Protein AF-A0A940EX18-F1 (afdb_monomer_lite)

pLDDT: mean 96.71, std 2.98, range [77.5, 98.56]

Structure (mmCIF, N/CA/C/O backbone):
data_AF-A0A940EX18-F1
#
_entry.id   AF-A0A940EX18-F1
#
loop_
_atom_site.group_PDB
_atom_site.id
_atom_site.type_symbol
_atom_site.label_atom_id
_atom_site.label_alt_id
_atom_site.label_comp_id
_atom_site.label_asym_id
_atom_site.label_entity_id
_atom_site.label_seq_id
_atom_site.pdbx_PDB_ins_code
_atom_site.Cartn_x
_atom_site.Cartn_y
_atom_site.Cartn_z
_atom_site.occupancy
_atom_site.B_iso_or_equiv
_atom_site.auth_seq_id
_atom_site.auth_comp_id
_atom_site.auth_asym_id
_atom_site.auth_atom_id
_atom_site.pdbx_PDB_model_num
ATOM 1 N N . MET A 1 1 ? 10.040 14.477 1.610 1.00 87.44 1 MET A N 1
ATOM 2 C CA . MET A 1 1 ? 9.232 13.261 1.799 1.00 87.44 1 MET A CA 1
ATOM 3 C C . MET A 1 1 ? 7.790 13.692 1.9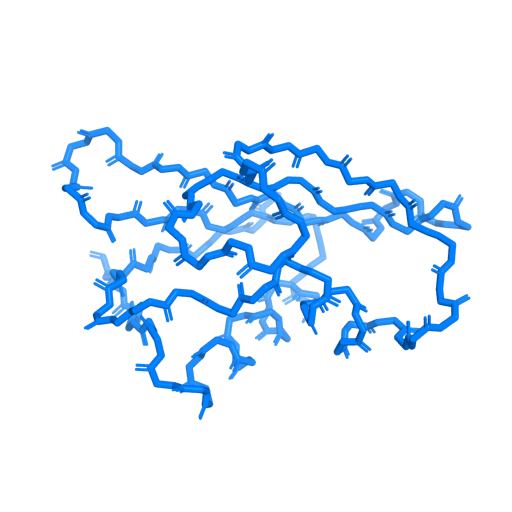72 1.00 87.44 1 MET A C 1
ATOM 5 O O . MET A 1 1 ? 7.540 14.595 2.763 1.00 87.44 1 MET A O 1
ATOM 9 N N . PHE A 1 2 ? 6.892 13.154 1.157 1.00 97.81 2 PHE A N 1
ATOM 10 C CA . PHE A 1 2 ? 5.454 13.383 1.240 1.00 97.81 2 PHE A CA 1
ATOM 11 C C . PHE A 1 2 ? 4.827 12.284 2.092 1.00 97.81 2 PHE A C 1
ATOM 13 O O . PHE A 1 2 ? 5.320 11.156 2.076 1.00 97.81 2 PHE A O 1
ATOM 20 N N . SER A 1 3 ? 3.744 12.602 2.797 1.00 97.50 3 SER A N 1
ATOM 21 C CA . SER A 1 3 ? 3.002 11.613 3.570 1.00 97.50 3 SER A CA 1
ATOM 22 C C . SER A 1 3 ? 1.503 11.887 3.591 1.00 97.50 3 SER A C 1
ATOM 24 O O . SER A 1 3 ? 1.065 13.031 3.433 1.00 97.50 3 SER A O 1
ATOM 26 N N . ILE A 1 4 ? 0.718 10.823 3.755 1.00 98.00 4 ILE A N 1
ATOM 27 C CA . ILE A 1 4 ? -0.737 10.862 3.925 1.00 98.00 4 ILE A CA 1
ATOM 28 C C . ILE A 1 4 ? -1.103 9.936 5.084 1.00 98.00 4 ILE A C 1
ATOM 30 O O . ILE A 1 4 ? -0.661 8.789 5.126 1.00 98.00 4 ILE A O 1
ATOM 34 N N . LYS A 1 5 ? -1.926 10.438 6.009 1.00 98.00 5 LYS A N 1
ATOM 35 C CA . LYS A 1 5 ? -2.514 9.638 7.084 1.00 98.00 5 LYS A CA 1
ATOM 36 C C . LYS A 1 5 ? -3.830 9.031 6.621 1.00 98.00 5 LYS A C 1
ATOM 38 O O . LYS A 1 5 ? -4.658 9.712 6.007 1.00 98.00 5 LYS A O 1
ATOM 43 N N . LEU A 1 6 ? -4.024 7.761 6.936 1.00 97.31 6 LEU A N 1
ATOM 44 C CA . LEU A 1 6 ? -5.205 6.992 6.589 1.00 97.31 6 LEU A CA 1
ATOM 45 C C . LEU A 1 6 ? -5.771 6.288 7.821 1.00 97.31 6 LEU A C 1
ATOM 47 O O . LEU A 1 6 ? -5.037 5.931 8.735 1.00 97.31 6 LEU A O 1
ATOM 51 N N . GLU A 1 7 ? -7.072 6.041 7.797 1.00 97.50 7 GLU A N 1
ATOM 52 C CA . GLU A 1 7 ? -7.753 5.098 8.681 1.00 97.50 7 GLU A CA 1
ATOM 53 C C . GLU A 1 7 ? -8.146 3.862 7.866 1.00 97.50 7 GLU A C 1
ATOM 55 O O . GLU A 1 7 ? -8.790 3.983 6.816 1.00 97.50 7 GLU A O 1
ATOM 60 N N . VAL A 1 8 ? -7.775 2.677 8.347 1.00 97.25 8 VAL A N 1
ATOM 61 C CA . VAL A 1 8 ? -8.190 1.383 7.801 1.00 97.25 8 VAL A CA 1
ATOM 62 C C . VAL A 1 8 ? -9.619 1.101 8.251 1.00 97.25 8 VAL A C 1
ATOM 64 O O . VAL A 1 8 ? -9.920 1.013 9.436 1.00 97.25 8 VAL A O 1
ATOM 67 N N . VAL A 1 9 ? -10.524 0.961 7.286 1.00 96.94 9 VAL A N 1
ATOM 68 C CA . VAL A 1 9 ? -11.957 0.726 7.528 1.00 96.94 9 VAL A CA 1
ATOM 69 C C . VAL A 1 9 ? -12.394 -0.696 7.177 1.00 96.94 9 VAL A C 1
ATOM 71 O O . VAL A 1 9 ? -13.502 -1.101 7.532 1.00 96.94 9 VAL A O 1
ATOM 74 N N . LYS A 1 10 ? -11.548 -1.445 6.459 1.00 95.50 10 LYS A N 1
ATOM 75 C CA . LYS A 1 10 ? -11.697 -2.869 6.124 1.00 95.50 10 LYS A CA 1
ATOM 76 C C . LYS A 1 10 ? -10.315 -3.500 5.951 1.00 95.50 10 LYS A C 1
ATOM 78 O O . LYS A 1 10 ? -9.340 -2.780 5.793 1.00 95.50 10 LYS A O 1
ATOM 83 N N . LEU A 1 11 ? -10.273 -4.831 5.901 1.00 95.81 11 LEU A N 1
ATOM 84 C CA . LEU A 1 11 ? -9.080 -5.615 5.569 1.00 95.81 11 LEU A CA 1
ATOM 85 C C . LEU A 1 11 ? -8.311 -5.034 4.371 1.00 95.81 11 LEU A C 1
ATOM 87 O O . LEU A 1 11 ? -8.920 -4.700 3.351 1.00 95.81 11 LEU A O 1
ATOM 91 N N . LEU A 1 12 ? -6.989 -4.920 4.505 1.00 97.62 12 LEU A N 1
ATOM 92 C CA . LEU A 1 12 ? -6.101 -4.465 3.435 1.00 97.62 12 LEU A CA 1
ATOM 93 C C . LEU A 1 12 ? -5.974 -5.552 2.357 1.00 97.62 12 LEU A C 1
ATOM 95 O O . LEU A 1 12 ? -6.219 -6.724 2.641 1.00 97.62 12 LEU A O 1
ATOM 99 N N . PRO A 1 13 ? -5.625 -5.211 1.106 1.00 97.81 13 PRO A N 1
ATOM 100 C CA . PRO A 1 13 ? -5.322 -6.236 0.110 1.00 97.81 13 PRO A CA 1
ATOM 101 C C . PRO A 1 13 ? -4.057 -7.023 0.497 1.00 97.81 13 PRO A C 1
ATOM 103 O O . PRO A 1 13 ? -3.248 -6.516 1.280 1.00 97.81 13 PRO A O 1
ATOM 106 N N . PRO A 1 14 ? -3.831 -8.214 -0.082 1.00 97.94 14 PRO A N 1
ATOM 107 C CA . PRO A 1 14 ? -2.505 -8.823 -0.091 1.00 97.94 14 PRO A CA 1
ATOM 108 C C . PRO A 1 14 ? -1.454 -7.801 -0.543 1.00 97.94 14 PRO A C 1
ATOM 110 O O . PRO A 1 14 ? -1.682 -7.053 -1.499 1.00 97.94 14 PRO A O 1
ATOM 113 N N . TYR A 1 15 ? -0.307 -7.739 0.137 1.00 96.69 15 TYR A N 1
ATOM 114 C CA . TYR A 1 15 ? 0.653 -6.646 -0.073 1.00 96.69 15 TYR A CA 1
ATOM 115 C C . TYR A 1 15 ? 1.146 -6.553 -1.529 1.00 96.69 15 TYR A C 1
ATOM 117 O O . TYR A 1 15 ? 1.385 -5.457 -2.044 1.00 96.69 15 TYR A O 1
ATOM 125 N N . TYR A 1 16 ? 1.250 -7.696 -2.216 1.00 96.88 16 TYR A N 1
ATOM 126 C CA . TYR A 1 16 ? 1.709 -7.774 -3.602 1.00 96.88 16 TYR A CA 1
ATOM 127 C C . TYR A 1 16 ? 0.737 -7.119 -4.593 1.00 96.88 16 TYR A C 1
ATOM 129 O O . TYR A 1 16 ? 1.142 -6.727 -5.683 1.00 96.88 16 TYR A O 1
ATOM 137 N N . GLU A 1 17 ? -0.544 -6.942 -4.250 1.00 98.38 17 GLU A N 1
ATOM 138 C CA . GLU A 1 17 ? -1.470 -6.226 -5.133 1.00 98.38 17 GLU A CA 1
ATOM 139 C C . GLU A 1 17 ? -1.093 -4.746 -5.271 1.00 98.38 17 GLU A C 1
ATOM 141 O O . GLU A 1 17 ? -1.313 -4.147 -6.327 1.00 98.38 17 GLU A O 1
ATOM 146 N N . ILE A 1 18 ? -0.479 -4.160 -4.234 1.00 98.12 18 ILE A N 1
ATOM 147 C CA . ILE A 1 18 ? 0.007 -2.780 -4.273 1.00 98.12 18 ILE A CA 1
ATO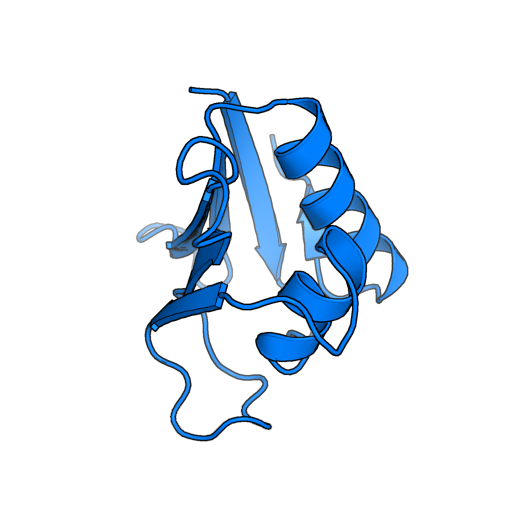M 148 C C . ILE A 1 18 ? 1.173 -2.681 -5.259 1.00 98.12 18 ILE A C 1
ATOM 150 O O . ILE A 1 18 ? 1.116 -1.863 -6.176 1.00 98.12 18 ILE A O 1
ATOM 154 N N . SER A 1 19 ? 2.197 -3.533 -5.143 1.00 98.00 19 SER A N 1
ATOM 155 C CA . SER A 1 19 ? 3.327 -3.523 -6.085 1.00 98.00 19 SER A CA 1
ATOM 156 C C . SER A 1 19 ? 2.879 -3.831 -7.517 1.00 98.00 19 SER A C 1
ATOM 158 O O . SER A 1 19 ? 3.283 -3.123 -8.443 1.00 98.00 19 SER A O 1
ATOM 160 N N . ASN A 1 20 ? 1.962 -4.785 -7.706 1.00 98.44 20 ASN A N 1
ATOM 161 C CA . ASN A 1 20 ? 1.376 -5.094 -9.012 1.00 98.44 20 ASN A CA 1
ATOM 162 C C . ASN A 1 20 ? 0.652 -3.881 -9.612 1.00 98.44 20 ASN A C 1
ATOM 164 O O . ASN A 1 20 ? 0.788 -3.596 -10.802 1.00 98.44 20 ASN A O 1
ATOM 168 N N . HIS A 1 21 ? -0.094 -3.127 -8.802 1.00 98.38 21 HIS A N 1
ATOM 169 C CA . HIS A 1 21 ? -0.757 -1.907 -9.255 1.00 98.38 21 HIS A CA 1
ATOM 170 C C . HIS A 1 21 ? 0.239 -0.790 -9.617 1.00 98.38 21 HIS A C 1
ATOM 172 O O . HIS A 1 21 ? 0.031 -0.033 -10.578 1.00 98.38 21 HIS A O 1
ATOM 178 N N . LEU A 1 22 ? 1.315 -0.652 -8.840 1.00 98.00 22 LEU A N 1
ATOM 179 C CA . LEU A 1 22 ? 2.312 0.397 -9.031 1.00 98.00 22 LEU A CA 1
ATOM 180 C C . LEU A 1 22 ? 3.187 0.137 -10.259 1.00 98.00 22 LEU A C 1
ATOM 182 O O . LEU A 1 22 ? 3.309 1.044 -11.090 1.00 98.00 22 LEU A O 1
ATOM 186 N N . TRP A 1 23 ? 3.711 -1.080 -10.401 1.00 98.19 23 TRP A N 1
ATOM 187 C CA . TRP A 1 23 ? 4.789 -1.409 -11.339 1.00 98.19 23 TRP A CA 1
ATOM 188 C C . TRP A 1 23 ? 4.506 -2.610 -12.255 1.00 98.19 23 TRP A C 1
ATOM 190 O O . TRP A 1 23 ? 5.260 -2.835 -13.200 1.00 98.19 23 TRP A O 1
ATOM 200 N N . GLY A 1 24 ? 3.406 -3.334 -12.039 1.00 98.06 24 GLY A N 1
ATOM 201 C CA . GLY A 1 24 ? 3.026 -4.523 -12.808 1.00 98.06 24 GLY A CA 1
ATOM 202 C C . GLY A 1 24 ? 3.421 -5.839 -12.131 1.00 98.06 24 GLY A C 1
ATOM 203 O O . GLY A 1 24 ? 4.295 -5.878 -11.274 1.00 98.06 24 GLY A O 1
ATOM 204 N N . GLU A 1 25 ? 2.775 -6.932 -12.542 1.00 97.56 25 GLU A N 1
ATOM 205 C CA . GLU A 1 25 ? 2.893 -8.261 -11.908 1.00 97.56 25 GLU A CA 1
ATOM 206 C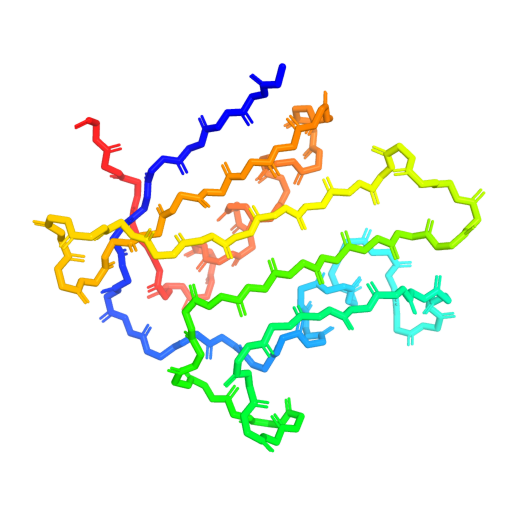 C . GLU A 1 25 ? 4.286 -8.897 -12.009 1.00 97.56 25 GLU A C 1
ATOM 208 O O . GLU A 1 25 ? 4.626 -9.789 -11.238 1.00 97.56 25 GLU A O 1
ATOM 213 N N . THR A 1 26 ? 5.095 -8.459 -12.973 1.00 97.12 26 THR A N 1
ATOM 214 C CA . THR A 1 26 ?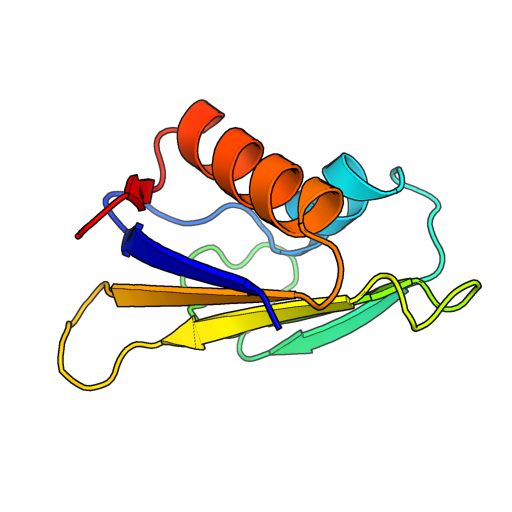 6.446 -8.984 -13.212 1.00 97.12 26 THR A CA 1
ATOM 215 C C . THR A 1 26 ? 7.537 -8.035 -12.720 1.00 97.12 26 THR A C 1
ATOM 217 O O . THR A 1 26 ? 8.692 -8.187 -13.120 1.00 97.12 26 THR A O 1
ATOM 220 N N . ALA A 1 27 ? 7.182 -7.006 -11.946 1.00 97.38 27 ALA A N 1
ATOM 221 C CA . ALA A 1 27 ? 8.149 -6.055 -11.420 1.00 97.38 27 ALA A CA 1
ATOM 222 C C . ALA A 1 27 ? 9.096 -6.744 -10.425 1.00 97.38 27 ALA A C 1
ATOM 224 O O . ALA A 1 27 ? 8.655 -7.467 -9.533 1.00 97.38 27 ALA A O 1
ATOM 225 N N . ASP A 1 28 ? 10.399 -6.499 -10.570 1.00 97.81 28 ASP A N 1
ATOM 226 C CA . ASP A 1 28 ? 11.402 -6.952 -9.605 1.00 97.81 28 ASP A CA 1
ATOM 227 C C . ASP A 1 28 ? 11.438 -5.966 -8.434 1.00 97.81 28 ASP A C 1
ATOM 229 O O . ASP A 1 28 ? 11.920 -4.834 -8.558 1.00 97.81 28 ASP A O 1
ATOM 233 N N . ILE A 1 29 ? 10.850 -6.384 -7.318 1.00 98.00 29 ILE A N 1
ATOM 234 C CA . ILE A 1 29 ? 10.650 -5.559 -6.130 1.00 98.00 29 ILE A CA 1
ATOM 235 C C . ILE A 1 29 ? 11.390 -6.143 -4.936 1.00 98.00 29 ILE A C 1
ATOM 237 O O . ILE A 1 29 ? 11.630 -7.348 -4.849 1.00 98.00 29 ILE A O 1
ATOM 241 N N . ASP A 1 30 ? 11.720 -5.266 -4.000 1.00 97.75 30 ASP A N 1
ATOM 242 C CA . ASP A 1 30 ? 12.048 -5.634 -2.633 1.00 97.75 30 ASP A CA 1
ATOM 243 C C . ASP A 1 30 ? 10.873 -5.252 -1.730 1.00 97.75 30 ASP A C 1
ATOM 245 O O . ASP A 1 30 ? 10.271 -4.187 -1.906 1.00 97.75 30 ASP A O 1
ATOM 249 N N . SER A 1 31 ? 10.520 -6.135 -0.799 1.00 96.75 31 SER A N 1
ATOM 250 C CA . SER A 1 31 ? 9.435 -5.907 0.154 1.00 96.75 31 SER A CA 1
ATOM 251 C C . SER A 1 31 ? 9.832 -6.348 1.550 1.00 96.75 31 SER A C 1
ATOM 253 O O . SER A 1 31 ? 10.419 -7.419 1.701 1.00 96.75 31 SER A O 1
ATOM 255 N N . ASP A 1 32 ? 9.429 -5.577 2.550 1.00 97.00 32 ASP A N 1
ATOM 256 C CA . ASP A 1 32 ? 9.542 -5.927 3.967 1.00 97.00 32 ASP A CA 1
ATOM 257 C C . ASP A 1 32 ? 8.260 -5.510 4.694 1.00 97.00 32 ASP A C 1
ATOM 259 O O . ASP A 1 32 ? 7.509 -4.681 4.183 1.00 97.00 32 ASP A O 1
ATOM 263 N N . GLY A 1 33 ? 7.973 -6.087 5.852 1.00 96.56 33 GLY A N 1
ATOM 264 C CA . GLY A 1 33 ? 6.772 -5.777 6.622 1.00 96.56 33 GLY A CA 1
ATOM 265 C C . GLY A 1 33 ? 6.328 -6.936 7.499 1.00 96.56 33 GLY A C 1
ATOM 266 O O . GLY A 1 33 ? 7.040 -7.922 7.679 1.00 96.56 33 GLY A O 1
ATOM 267 N N . ASN A 1 34 ? 5.113 -6.838 8.036 1.00 97.31 34 ASN A N 1
ATOM 268 C CA . ASN A 1 34 ? 4.622 -7.783 9.044 1.00 97.31 34 ASN A CA 1
ATOM 269 C C . ASN A 1 34 ? 3.534 -8.748 8.553 1.00 97.31 34 ASN A C 1
ATOM 271 O O . ASN A 1 34 ? 2.847 -9.388 9.351 1.00 97.31 34 ASN A O 1
ATOM 275 N N . SER A 1 35 ? 3.401 -8.892 7.236 1.00 96.62 35 SER A N 1
ATOM 276 C CA . SER A 1 35 ? 2.523 -9.884 6.619 1.00 96.62 35 SER A CA 1
ATOM 277 C C . SER A 1 35 ? 2.981 -11.307 6.971 1.00 96.62 35 SER A C 1
ATOM 279 O O . SER A 1 35 ? 4.098 -11.701 6.642 1.00 96.62 35 SER A O 1
ATOM 281 N N . LEU A 1 36 ? 2.120 -12.110 7.609 1.00 95.38 36 LEU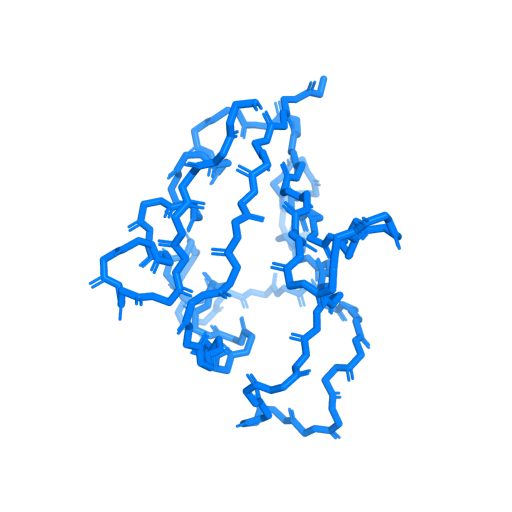 A N 1
ATOM 282 C CA . LEU A 1 36 ? 2.454 -13.496 7.983 1.00 95.38 36 LEU A CA 1
ATOM 283 C C . LEU A 1 36 ? 2.575 -14.420 6.760 1.00 95.38 36 LEU A C 1
ATOM 285 O O . LEU A 1 36 ? 3.389 -15.343 6.736 1.00 95.38 36 LEU A O 1
ATOM 289 N N . THR A 1 37 ? 1.732 -14.189 5.755 1.00 95.81 37 THR A N 1
ATOM 290 C CA . THR A 1 37 ? 1.726 -14.908 4.476 1.00 95.81 37 THR A CA 1
ATOM 291 C C . THR A 1 37 ? 1.553 -13.917 3.323 1.00 95.81 37 THR A C 1
ATOM 293 O O . THR A 1 37 ? 1.143 -12.781 3.571 1.00 95.81 37 THR A O 1
ATOM 296 N N . PRO A 1 38 ? 1.821 -14.304 2.063 1.00 93.00 38 PRO A N 1
ATOM 297 C CA . PRO A 1 38 ? 1.569 -13.432 0.916 1.00 93.00 38 PRO A CA 1
ATOM 298 C C . PRO A 1 38 ? 0.123 -12.941 0.808 1.00 93.00 38 PRO A C 1
ATOM 300 O O . PRO A 1 38 ? -0.094 -11.804 0.408 1.00 93.00 38 PRO A O 1
ATOM 303 N N . ASP A 1 39 ? -0.844 -13.768 1.210 1.00 96.06 39 ASP A N 1
ATOM 304 C CA . ASP A 1 39 ? -2.278 -13.470 1.132 1.00 96.06 39 ASP A CA 1
ATOM 305 C C . ASP A 1 39 ? -2.852 -12.898 2.438 1.00 96.06 39 ASP A C 1
ATOM 307 O O . ASP A 1 39 ? -4.066 -12.779 2.573 1.00 96.06 39 ASP A O 1
ATOM 311 N N . SER A 1 40 ? -2.011 -12.556 3.420 1.00 96.44 40 SER A N 1
ATOM 312 C CA . SER A 1 40 ? -2.469 -11.920 4.658 1.00 96.44 40 SER A CA 1
ATOM 313 C C . SER A 1 40 ? -3.075 -10.542 4.370 1.00 96.44 40 SER A C 1
ATOM 315 O O . SER A 1 40 ? -2.557 -9.761 3.574 1.00 96.44 40 SER A O 1
ATOM 317 N N . ASN A 1 41 ? -4.176 -10.235 5.054 1.00 96.44 41 ASN A N 1
ATOM 318 C CA . ASN A 1 41 ? -4.932 -8.985 4.909 1.00 96.44 41 ASN A CA 1
ATOM 319 C C . ASN A 1 41 ? -4.956 -8.145 6.202 1.00 96.44 41 ASN A C 1
ATOM 321 O O . ASN A 1 41 ? -5.636 -7.118 6.271 1.00 96.44 41 ASN A O 1
ATOM 325 N N . ASP A 1 42 ? -4.276 -8.635 7.237 1.00 94.50 42 ASP A N 1
ATOM 326 C CA . ASP A 1 42 ? -4.208 -8.116 8.603 1.00 94.50 42 ASP A CA 1
ATOM 327 C C . ASP A 1 42 ? -2.877 -7.414 8.915 1.00 94.50 42 ASP A C 1
ATOM 329 O O . ASP A 1 42 ? -2.642 -7.025 10.057 1.00 94.50 42 ASP A O 1
ATOM 333 N N . TRP A 1 43 ? -2.018 -7.235 7.908 1.00 96.62 43 TRP A N 1
ATOM 334 C CA . TRP A 1 43 ? -0.795 -6.448 8.030 1.00 96.62 43 TRP A CA 1
ATOM 335 C C . TRP A 1 43 ? -1.116 -4.968 8.272 1.00 96.62 43 TRP A C 1
ATOM 337 O O . TRP A 1 43 ? -2.181 -4.467 7.909 1.00 96.62 43 TRP A O 1
ATOM 347 N N . ASN A 1 44 ? -0.173 -4.257 8.877 1.00 96.88 44 ASN A N 1
ATOM 348 C CA . ASN A 1 44 ? -0.232 -2.801 9.041 1.00 96.88 44 ASN A CA 1
ATOM 349 C C . ASN A 1 44 ? 1.130 -2.119 8.825 1.00 96.88 44 ASN A C 1
ATOM 351 O O . ASN A 1 44 ? 1.218 -0.900 8.931 1.00 96.88 44 ASN A O 1
ATOM 355 N N . GLU A 1 45 ? 2.159 -2.893 8.475 1.00 97.94 45 GLU A N 1
ATOM 356 C CA . GLU A 1 45 ? 3.497 -2.418 8.139 1.00 97.94 45 GLU A CA 1
ATOM 357 C C . GLU A 1 45 ? 3.928 -3.020 6.796 1.00 97.94 45 GLU A C 1
ATOM 359 O O . GLU A 1 45 ? 3.811 -4.234 6.589 1.00 97.94 45 GLU A O 1
ATOM 364 N N . LEU A 1 46 ? 4.403 -2.174 5.879 1.00 98.38 46 LEU A N 1
ATOM 365 C CA . LEU A 1 46 ? 4.873 -2.580 4.558 1.00 98.38 46 LEU A CA 1
ATOM 366 C C . LEU A 1 46 ? 5.859 -1.562 3.968 1.00 98.38 46 LEU A C 1
ATOM 368 O O . LEU A 1 46 ? 5.523 -0.401 3.756 1.00 98.38 46 LEU A O 1
ATOM 372 N N . THR A 1 47 ? 7.035 -2.032 3.575 1.00 98.56 47 THR A N 1
ATOM 373 C CA . THR A 1 47 ? 7.969 -1.342 2.681 1.00 98.56 47 THR A CA 1
ATOM 374 C C . THR A 1 47 ? 7.919 -1.994 1.300 1.00 98.56 47 THR A C 1
ATOM 376 O O . THR A 1 47 ? 7.979 -3.216 1.191 1.00 98.56 47 THR A O 1
ATOM 379 N N . LEU A 1 48 ? 7.850 -1.190 0.236 1.00 98.44 48 LEU A N 1
ATOM 380 C CA . LEU A 1 48 ? 7.978 -1.627 -1.159 1.00 98.44 48 LEU A CA 1
ATOM 381 C C . LEU A 1 48 ? 8.995 -0.759 -1.902 1.00 98.44 48 LEU A C 1
ATOM 383 O O . LEU A 1 48 ? 8.886 0.468 -1.892 1.00 98.44 48 LEU A O 1
ATOM 387 N N . ILE A 1 49 ? 9.943 -1.392 -2.595 1.00 98.44 49 ILE A N 1
ATOM 388 C CA . ILE A 1 49 ? 10.991 -0.727 -3.382 1.00 98.44 49 ILE A CA 1
ATOM 389 C C . ILE A 1 49 ? 11.079 -1.385 -4.761 1.00 98.44 49 ILE A C 1
ATOM 391 O O . ILE A 1 49 ? 11.172 -2.607 -4.860 1.00 98.44 49 ILE A O 1
ATOM 395 N N . LEU A 1 50 ? 11.098 -0.594 -5.834 1.00 98.44 50 LEU A N 1
ATOM 396 C CA . LEU A 1 50 ? 11.406 -1.106 -7.171 1.00 98.44 50 LEU A CA 1
ATOM 397 C C . LEU A 1 50 ? 12.927 -1.268 -7.331 1.00 98.44 50 LEU A C 1
ATOM 399 O O . LEU A 1 50 ? 13.657 -0.281 -7.312 1.00 98.44 50 LEU A O 1
ATOM 403 N N . ARG A 1 51 ? 13.435 -2.487 -7.551 1.00 97.94 51 ARG A N 1
ATOM 404 C CA . ARG A 1 51 ? 14.894 -2.736 -7.573 1.00 97.94 51 ARG A CA 1
ATOM 405 C C . ARG A 1 51 ? 15.634 -2.050 -8.716 1.00 97.94 51 ARG A C 1
ATOM 407 O O . ARG A 1 51 ? 16.818 -1.750 -8.599 1.00 97.94 51 ARG A O 1
ATOM 414 N N . THR A 1 52 ? 14.954 -1.785 -9.830 1.00 97.62 52 THR A N 1
ATOM 415 C CA . THR A 1 52 ? 15.546 -1.053 -10.960 1.00 97.62 52 THR A CA 1
ATOM 416 C C . THR A 1 52 ? 15.680 0.447 -10.697 1.00 97.62 52 THR A C 1
ATOM 418 O O . THR A 1 52 ? 16.397 1.122 -11.432 1.00 97.62 52 THR A O 1
ATOM 421 N N . ASP A 1 53 ? 14.964 0.974 -9.700 1.00 97.56 53 ASP A N 1
ATOM 422 C CA . ASP A 1 53 ? 14.954 2.388 -9.327 1.00 97.56 53 ASP A CA 1
ATOM 423 C C . ASP A 1 53 ? 14.499 2.549 -7.869 1.00 97.56 53 ASP A C 1
ATOM 425 O O . ASP A 1 53 ? 13.314 2.722 -7.581 1.00 97.56 53 ASP A O 1
ATOM 429 N N . GLU A 1 54 ? 15.456 2.520 -6.941 1.00 96.38 54 GLU A N 1
ATOM 430 C CA . GLU A 1 54 ? 15.185 2.586 -5.498 1.00 96.38 54 GLU A CA 1
ATOM 431 C C . GLU A 1 54 ? 14.554 3.915 -5.047 1.00 96.38 54 GLU A C 1
ATOM 433 O O . GLU A 1 54 ? 14.051 4.016 -3.927 1.00 96.38 54 GLU A O 1
ATOM 438 N N . SER A 1 55 ? 14.542 4.945 -5.907 1.00 96.00 55 SER A N 1
ATOM 439 C CA . SER A 1 55 ? 13.803 6.178 -5.619 1.00 96.00 55 SER A CA 1
ATOM 440 C C . SER A 1 55 ? 12.285 5.960 -5.643 1.00 96.00 55 SER A C 1
ATOM 442 O O . SER A 1 55 ? 11.545 6.707 -4.998 1.00 96.00 55 SER A O 1
ATOM 444 N N . GLN A 1 56 ? 11.824 4.902 -6.318 1.00 98.00 56 GLN A N 1
ATOM 445 C CA . GLN A 1 56 ? 10.447 4.431 -6.276 1.00 98.00 56 GLN A CA 1
ATOM 446 C C . GLN A 1 56 ? 10.254 3.524 -5.063 1.00 98.00 56 GLN A C 1
ATOM 448 O O . GLN A 1 56 ? 10.265 2.294 -5.151 1.00 98.00 56 GLN A O 1
ATOM 453 N N . ARG A 1 57 ? 10.076 4.179 -3.916 1.00 98.25 57 ARG A N 1
ATOM 454 C CA . ARG A 1 57 ? 9.855 3.556 -2.614 1.00 98.25 57 ARG A CA 1
ATOM 455 C C . ARG A 1 57 ? 8.552 4.036 -1.985 1.00 98.25 57 ARG A C 1
ATOM 457 O O . ARG A 1 57 ? 8.232 5.228 -2.038 1.00 98.25 57 ARG A O 1
ATOM 464 N N . ILE A 1 58 ? 7.825 3.109 -1.373 1.00 98.44 58 ILE A N 1
ATOM 465 C CA . ILE A 1 58 ? 6.666 3.372 -0.520 1.00 98.44 58 ILE A CA 1
ATOM 466 C C . ILE A 1 58 ? 6.909 2.714 0.829 1.00 98.44 58 ILE A C 1
ATOM 468 O O . ILE A 1 58 ? 7.220 1.528 0.883 1.00 98.44 58 ILE A O 1
ATOM 472 N N . ASP A 1 59 ? 6.709 3.488 1.886 1.00 98.56 59 ASP A N 1
ATOM 473 C CA . ASP A 1 59 ? 6.693 3.011 3.264 1.00 98.56 59 ASP A CA 1
ATOM 474 C C . ASP A 1 59 ? 5.273 3.188 3.815 1.00 98.56 59 ASP A C 1
ATOM 476 O O . ASP A 1 59 ? 4.639 4.226 3.588 1.00 98.56 59 ASP A O 1
ATOM 480 N N . ILE A 1 60 ? 4.752 2.161 4.476 1.00 98.31 60 ILE A N 1
ATOM 481 C CA . ILE A 1 60 ? 3.456 2.137 5.148 1.00 98.31 60 ILE A CA 1
ATOM 482 C C . ILE A 1 60 ? 3.710 1.670 6.572 1.00 98.31 60 ILE A C 1
ATOM 484 O O . ILE A 1 60 ? 4.106 0.527 6.771 1.00 98.31 60 ILE A O 1
ATOM 488 N N . ASP A 1 61 ? 3.433 2.539 7.535 1.00 97.94 61 ASP A N 1
ATOM 489 C CA . ASP A 1 61 ? 3.666 2.275 8.953 1.00 97.94 61 ASP A CA 1
ATOM 490 C C . ASP A 1 61 ? 2.368 2.449 9.754 1.00 97.94 61 ASP A C 1
ATOM 492 O O . ASP A 1 61 ? 1.543 3.306 9.401 1.00 97.94 61 ASP A O 1
ATOM 496 N N . PRO A 1 62 ? 2.173 1.701 10.854 1.00 97.44 62 PRO A N 1
ATOM 497 C CA . PRO A 1 62 ? 1.089 1.976 11.783 1.00 97.44 62 PRO A CA 1
ATOM 498 C C . PRO A 1 62 ? 1.284 3.335 12.473 1.00 97.44 62 PRO A C 1
ATOM 500 O O . PRO A 1 62 ? 2.401 3.814 12.668 1.00 97.44 62 PRO A O 1
ATOM 503 N N . ILE A 1 63 ? 0.180 3.970 12.862 1.00 96.50 63 ILE A N 1
ATOM 504 C CA . ILE A 1 63 ? 0.195 5.162 13.719 1.00 96.50 63 ILE A CA 1
ATOM 505 C C . ILE A 1 63 ? -0.106 4.712 15.149 1.00 96.50 63 ILE A C 1
ATOM 507 O O . ILE A 1 63 ? -1.242 4.350 15.439 1.00 96.50 63 ILE A O 1
ATOM 511 N N . ASP A 1 64 ? 0.883 4.779 16.041 1.00 90.31 64 ASP A N 1
ATOM 512 C CA . ASP A 1 64 ? 0.791 4.253 17.415 1.00 90.31 64 ASP A CA 1
ATOM 513 C C . ASP A 1 64 ? -0.420 4.767 18.214 1.00 90.31 64 ASP A C 1
ATOM 515 O O . ASP A 1 64 ? -0.984 4.036 19.026 1.00 90.31 64 ASP A O 1
ATOM 519 N N . GLU A 1 65 ? -0.845 6.020 18.006 1.00 90.19 65 GLU A N 1
ATOM 520 C CA . GLU A 1 65 ? -1.981 6.599 18.740 1.00 90.19 65 GLU A CA 1
ATOM 521 C C . GLU A 1 65 ? -3.356 6.316 18.107 1.00 90.19 65 GLU A C 1
ATOM 523 O O . GLU A 1 65 ? -4.372 6.818 18.599 1.00 90.19 65 GLU A O 1
ATOM 528 N N . LEU A 1 66 ? -3.412 5.552 17.010 1.00 89.56 66 LEU A N 1
ATOM 529 C CA . LEU A 1 66 ? -4.640 5.250 16.279 1.00 89.56 66 LEU A CA 1
ATOM 530 C C . LEU A 1 66 ? -4.703 3.758 15.925 1.00 89.56 66 LEU A C 1
ATOM 532 O O . LEU A 1 66 ? -4.020 3.315 15.010 1.00 89.56 66 LEU A O 1
ATOM 536 N N . ASP A 1 67 ? -5.603 3.012 16.578 1.00 85.62 67 ASP A N 1
ATOM 537 C CA . ASP A 1 67 ? -5.729 1.543 16.460 1.00 85.62 67 ASP A CA 1
ATOM 538 C C . ASP A 1 67 ? -5.756 1.005 15.011 1.00 85.62 67 ASP A C 1
ATOM 540 O O . ASP A 1 67 ? -5.296 -0.102 14.756 1.00 85.62 67 ASP A O 1
ATOM 544 N N . ASN A 1 68 ? -6.281 1.784 14.057 1.00 94.44 68 ASN A N 1
ATOM 545 C CA . ASN A 1 68 ? -6.353 1.446 12.628 1.00 94.44 68 ASN A CA 1
ATOM 546 C C . ASN A 1 68 ? -5.700 2.518 11.740 1.00 94.44 68 ASN A C 1
ATOM 548 O O . ASN A 1 68 ? -6.103 2.730 10.595 1.00 94.44 68 ASN A O 1
ATOM 552 N N . GLY A 1 69 ? -4.754 3.272 12.288 1.00 97.31 69 GLY A N 1
ATOM 553 C CA . GLY A 1 69 ? -4.078 4.352 11.593 1.00 97.31 69 GLY A CA 1
ATOM 554 C C . GLY A 1 69 ? -2.909 3.845 10.771 1.00 97.31 69 GLY A C 1
ATOM 555 O O . GLY A 1 69 ? -2.094 3.085 11.279 1.00 97.31 69 GLY A O 1
ATOM 556 N N . LEU A 1 70 ? -2.797 4.320 9.533 1.00 97.88 70 LEU A N 1
ATOM 557 C CA . LEU A 1 70 ? -1.615 4.122 8.699 1.00 97.88 70 LEU A CA 1
ATOM 558 C C . LEU A 1 70 ? -1.033 5.464 8.270 1.00 97.88 70 LEU A C 1
ATOM 560 O O . LEU A 1 70 ? -1.764 6.382 7.884 1.00 97.88 70 LEU A O 1
ATOM 564 N N . LEU A 1 71 ? 0.289 5.559 8.272 1.00 97.94 71 LEU A N 1
ATOM 565 C CA . LEU A 1 71 ? 1.042 6.622 7.630 1.00 97.94 71 LEU A CA 1
ATOM 566 C C . LEU A 1 71 ? 1.681 6.056 6.362 1.00 97.94 71 LEU A C 1
ATOM 568 O O . LEU A 1 71 ? 2.518 5.167 6.440 1.00 97.94 71 LEU A O 1
ATOM 572 N N . ILE A 1 72 ? 1.307 6.585 5.195 1.00 98.00 72 ILE A N 1
ATOM 573 C CA . ILE A 1 72 ? 1.976 6.241 3.932 1.00 98.00 72 ILE A CA 1
ATOM 574 C C . ILE A 1 72 ? 2.954 7.352 3.575 1.00 98.00 72 ILE A C 1
ATOM 576 O O . ILE A 1 72 ? 2.551 8.515 3.495 1.00 98.00 72 ILE A O 1
ATOM 580 N N . CYS A 1 73 ? 4.209 6.993 3.316 1.00 98.00 73 CYS A N 1
ATOM 581 C CA . CYS A 1 73 ? 5.305 7.897 2.992 1.00 98.00 73 CYS A CA 1
ATOM 582 C C . CYS A 1 73 ? 5.960 7.548 1.647 1.00 98.00 73 CYS A C 1
ATOM 584 O O . CYS A 1 73 ? 6.092 6.387 1.271 1.00 98.00 73 CYS A O 1
ATOM 586 N N . SER A 1 74 ? 6.393 8.579 0.916 1.00 98.31 74 SER A N 1
ATOM 587 C CA . SER A 1 74 ? 7.264 8.431 -0.257 1.00 98.31 74 SER A CA 1
ATOM 588 C C . SER A 1 74 ? 8.028 9.718 -0.555 1.00 98.31 74 SER A C 1
ATOM 590 O O . SER A 1 74 ? 7.602 10.829 -0.217 1.00 98.31 74 SER A O 1
ATOM 592 N N . THR A 1 75 ? 9.161 9.606 -1.238 1.00 98.00 75 THR A N 1
ATOM 593 C CA . THR A 1 75 ? 9.826 10.746 -1.884 1.00 98.00 75 THR A CA 1
ATOM 594 C C . THR A 1 75 ? 9.129 11.156 -3.184 1.00 98.00 75 THR A C 1
ATOM 596 O O . THR A 1 75 ? 9.212 12.329 -3.555 1.00 9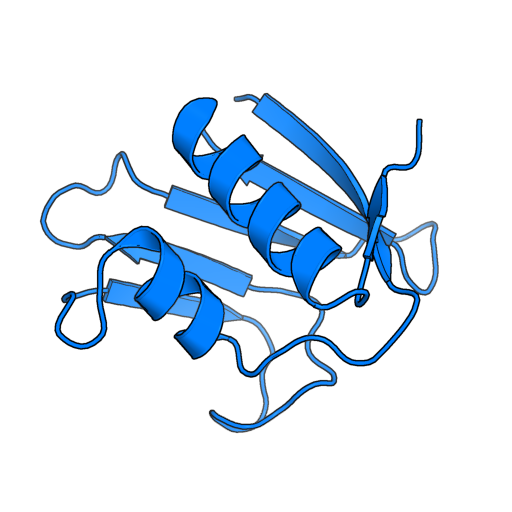8.00 75 THR A O 1
ATOM 599 N N . ASP A 1 76 ? 8.376 10.250 -3.817 1.00 97.62 76 ASP A N 1
ATOM 600 C CA . ASP A 1 76 ? 7.599 10.497 -5.029 1.00 97.62 76 ASP A CA 1
ATOM 601 C C . ASP A 1 76 ? 6.113 10.739 -4.700 1.00 97.62 76 ASP A C 1
ATOM 603 O O . ASP A 1 76 ? 5.365 9.856 -4.273 1.00 97.62 76 ASP A O 1
ATOM 607 N N . LYS A 1 77 ? 5.653 11.973 -4.941 1.00 97.50 77 LYS A N 1
ATOM 608 C CA . LYS A 1 77 ? 4.255 12.372 -4.726 1.00 97.50 77 LYS A CA 1
ATOM 609 C C . LYS A 1 77 ? 3.280 11.627 -5.642 1.00 97.50 77 LYS A C 1
ATOM 611 O O . LYS A 1 77 ? 2.135 11.398 -5.251 1.00 97.50 77 LYS A O 1
ATOM 616 N N . TYR A 1 78 ? 3.688 11.312 -6.869 1.00 97.38 78 TYR A N 1
ATOM 617 C CA . TYR A 1 78 ? 2.853 10.575 -7.810 1.00 97.38 78 TYR A CA 1
ATOM 618 C C . TYR A 1 78 ? 2.650 9.142 -7.321 1.00 97.38 78 TYR A C 1
ATOM 620 O O . TYR A 1 78 ? 1.507 8.688 -7.249 1.00 97.38 78 TYR A O 1
ATOM 628 N N . LEU A 1 79 ? 3.732 8.484 -6.900 1.00 97.88 79 LEU A N 1
ATOM 629 C CA . LEU A 1 79 ? 3.696 7.139 -6.331 1.00 97.88 79 LEU A CA 1
ATOM 630 C C . LEU A 1 79 ? 2.823 7.083 -5.070 1.00 97.88 79 LEU A C 1
ATOM 632 O O . LEU A 1 79 ? 1.902 6.271 -5.004 1.00 97.88 79 LEU A O 1
ATOM 636 N N . LEU A 1 80 ? 3.024 8.019 -4.133 1.00 98.31 80 LEU A N 1
ATOM 637 C CA . LEU A 1 80 ? 2.202 8.152 -2.925 1.00 98.31 80 LEU A CA 1
ATOM 638 C C . LEU A 1 80 ? 0.706 8.254 -3.256 1.00 98.31 80 LEU A C 1
ATOM 640 O O . LEU A 1 80 ? -0.111 7.504 -2.721 1.00 98.31 80 LEU A O 1
ATOM 644 N N . ASN A 1 81 ? 0.336 9.162 -4.163 1.00 98.12 81 ASN A N 1
ATOM 645 C CA . ASN A 1 81 ? -1.061 9.344 -4.555 1.00 98.12 81 ASN A CA 1
ATOM 646 C C . ASN A 1 81 ? -1.627 8.105 -5.255 1.00 98.12 81 ASN A C 1
ATOM 648 O O . ASN A 1 81 ? -2.784 7.760 -5.027 1.00 98.12 81 ASN A O 1
ATOM 652 N N . LYS A 1 82 ? -0.835 7.432 -6.097 1.00 98.31 82 LYS A N 1
ATOM 653 C CA . LYS A 1 82 ? -1.252 6.213 -6.798 1.00 98.31 82 LYS A CA 1
ATOM 654 C C . LYS A 1 82 ? -1.570 5.091 -5.802 1.00 98.31 82 LYS A C 1
ATOM 656 O O . LYS A 1 82 ? -2.630 4.479 -5.917 1.00 98.31 82 LYS A O 1
ATOM 661 N N . THR A 1 83 ? -0.727 4.896 -4.785 1.00 98.38 83 THR A N 1
ATOM 662 C CA . THR A 1 83 ? -0.962 3.937 -3.691 1.00 98.38 83 THR A CA 1
ATOM 663 C C . THR A 1 83 ? -2.239 4.259 -2.919 1.00 98.38 83 THR A C 1
ATOM 665 O O . THR A 1 83 ? -3.101 3.397 -2.751 1.00 98.38 83 THR A O 1
ATOM 668 N N . VAL A 1 84 ? -2.408 5.513 -2.489 1.00 98.19 84 VAL A N 1
ATOM 669 C CA . VAL A 1 84 ? -3.590 5.930 -1.716 1.00 98.19 84 VAL A CA 1
ATOM 670 C C . VAL A 1 84 ? -4.874 5.761 -2.529 1.00 98.19 84 VAL A C 1
ATOM 672 O O . VAL A 1 84 ? -5.846 5.199 -2.028 1.00 98.19 84 VAL A O 1
ATOM 675 N N . LEU A 1 85 ? -4.881 6.189 -3.796 1.00 98.25 85 LEU A N 1
ATOM 676 C CA . LEU A 1 85 ? -6.041 6.045 -4.680 1.00 98.25 85 LEU A CA 1
ATOM 677 C C . LEU A 1 85 ? -6.412 4.577 -4.913 1.00 98.25 85 LEU A C 1
ATOM 679 O O . LEU A 1 85 ? -7.598 4.255 -4.980 1.00 98.25 85 LEU A O 1
ATOM 683 N N . PHE A 1 86 ? -5.423 3.689 -5.023 1.00 98.50 86 PHE A N 1
ATOM 684 C CA . PHE A 1 86 ? -5.657 2.254 -5.144 1.00 98.50 86 PHE A CA 1
ATOM 685 C C . PHE A 1 86 ? -6.373 1.693 -3.910 1.00 98.50 86 PHE A C 1
ATOM 687 O O . PHE A 1 86 ? -7.451 1.112 -4.044 1.00 98.50 86 PHE A O 1
ATOM 694 N N . LEU A 1 87 ? -5.845 1.951 -2.710 1.00 98.12 87 LEU A N 1
ATOM 695 C CA . LEU A 1 87 ? -6.455 1.499 -1.455 1.00 98.12 87 LEU A CA 1
ATOM 696 C C . LEU A 1 87 ? -7.863 2.092 -1.254 1.00 98.12 87 LEU A C 1
ATOM 698 O O . LEU A 1 87 ? -8.800 1.394 -0.863 1.00 98.12 87 LEU A O 1
ATOM 702 N N . GLN A 1 88 ? -8.061 3.368 -1.600 1.00 97.75 88 GLN A N 1
ATOM 703 C CA . GLN A 1 88 ? -9.383 4.000 -1.565 1.00 97.75 88 GLN A CA 1
ATOM 704 C C . GLN A 1 88 ? -10.369 3.357 -2.546 1.00 97.75 88 GLN A C 1
ATOM 706 O O . GLN A 1 88 ? -11.536 3.172 -2.203 1.00 97.75 88 GLN A O 1
ATOM 711 N N . LYS A 1 89 ? -9.922 2.986 -3.754 1.00 97.81 89 LYS A N 1
ATOM 712 C CA . LYS A 1 89 ? -10.760 2.316 -4.760 1.00 97.81 89 LYS A CA 1
ATOM 713 C C . LYS A 1 89 ? -11.233 0.939 -4.290 1.00 97.81 89 LYS A C 1
ATOM 715 O O . LYS A 1 89 ? -12.351 0.547 -4.617 1.00 97.81 89 LYS A O 1
ATOM 720 N N . LEU A 1 90 ? -10.416 0.232 -3.509 1.00 97.38 90 LEU A N 1
ATOM 721 C CA . LEU A 1 90 ? -10.806 -1.018 -2.848 1.00 97.38 90 LEU A CA 1
ATOM 722 C C . LEU A 1 90 ? -11.756 -0.791 -1.657 1.00 97.38 90 LEU A C 1
ATOM 724 O O . LEU A 1 90 ? -12.387 -1.728 -1.168 1.00 97.38 90 LEU A O 1
ATOM 728 N N . GLY A 1 91 ? -11.891 0.454 -1.194 1.00 96.62 91 GLY A N 1
ATOM 729 C CA . GLY A 1 91 ? -12.720 0.814 -0.048 1.00 96.62 91 GLY A CA 1
ATOM 730 C C . GLY A 1 91 ? -12.154 0.319 1.283 1.00 96.62 91 GLY A C 1
ATOM 731 O O . GLY A 1 91 ? -12.931 0.103 2.215 1.00 96.62 91 GLY A O 1
ATOM 732 N N . THR A 1 92 ? -10.835 0.107 1.357 1.00 96.38 92 THR A N 1
ATOM 733 C CA . THR A 1 92 ? -10.142 -0.399 2.552 1.00 96.38 92 THR A CA 1
ATOM 734 C C . THR A 1 92 ? -9.696 0.714 3.488 1.00 96.38 92 THR A C 1
ATOM 736 O O . THR A 1 92 ? -9.576 0.480 4.686 1.00 96.38 92 THR A O 1
ATOM 739 N N . VAL A 1 93 ? -9.529 1.939 2.975 1.00 97.38 93 VAL A N 1
ATOM 740 C CA . VAL A 1 93 ? -9.019 3.089 3.736 1.00 97.38 93 VAL A CA 1
ATOM 741 C C . VAL A 1 93 ? -9.815 4.376 3.500 1.00 97.38 93 VAL A C 1
ATOM 743 O O . VAL A 1 93 ? -10.469 4.549 2.466 1.00 97.38 93 VAL A O 1
ATOM 746 N N . LYS A 1 94 ? -9.699 5.325 4.433 1.00 96.94 94 LYS A N 1
ATOM 747 C CA . LYS A 1 94 ? -10.131 6.726 4.291 1.00 96.94 94 LYS A CA 1
ATOM 748 C C . LYS A 1 94 ? -8.986 7.666 4.655 1.00 96.94 94 LYS A C 1
ATOM 750 O O . LYS A 1 94 ? -8.218 7.362 5.555 1.00 96.94 94 LYS A O 1
ATOM 755 N N . ILE A 1 95 ? -8.884 8.812 3.976 1.00 96.12 95 ILE A N 1
ATOM 756 C CA . ILE A 1 95 ? -7.913 9.853 4.350 1.00 96.12 95 ILE A CA 1
ATOM 757 C C . ILE A 1 95 ? -8.395 10.548 5.618 1.00 96.12 95 ILE A C 1
ATOM 759 O O . ILE A 1 95 ? -9.565 10.929 5.700 1.00 96.12 95 ILE A O 1
ATOM 763 N N . ILE A 1 96 ? -7.478 10.741 6.561 1.00 93.25 96 ILE A N 1
ATOM 764 C CA . ILE A 1 96 ? -7.697 11.513 7.782 1.00 93.25 96 ILE A CA 1
ATOM 765 C C . ILE A 1 96 ? -6.755 12.721 7.801 1.00 93.25 96 ILE A C 1
ATOM 767 O O . ILE A 1 96 ? -5.654 12.670 7.248 1.00 93.25 96 ILE A O 1
ATOM 771 N N . VAL A 1 97 ? -7.240 13.826 8.370 1.00 77.50 97 VAL A N 1
ATOM 772 C CA . VAL A 1 97 ? -6.535 15.118 8.451 1.00 77.50 97 VAL A CA 1
ATOM 773 C C . VAL A 1 97 ? -5.779 15.214 9.766 1.00 77.50 97 VAL A C 1
ATOM 775 O O . VAL A 1 97 ? -6.400 14.901 10.803 1.00 77.50 97 VAL A O 1
#

Foldseek 3Di:
DDKFKKFFPAFAAQPLVLVCQLPRNPFDKDKDFDAPDSGHRPTQWMWIARPVHRLLIWTWHADPVHPRMIMIDHPDPVSSVSSVVVRVVVVGIDTDD

Sequence (97 aa):
MFSIKLEVVKLLPPYYEISNHLWGETADIDSDGNSLTPDSNDWNELTLILRTDESQRIDIDPIDELDNGLLICSTDKYLLNKTVLFLQKLGTVKIIV

Secondary structure (DSSP, 8-state):
-EEEEEEE-S-PPPHHHHHHHHH-TT--EEEEE--SSTT-S----EEEEETTEEEEEEEEEE-TTSTTEEEEEES-HHHHHHHHHHHHHHT-EEE--

Radius of gyration: 12.3 Å; chains: 1; bounding box: 28×30×32 Å